Protein AF-A0A6M0JCQ2-F1 (afdb_monomer_lite)

Structure (mmCIF, N/CA/C/O backbone):
data_AF-A0A6M0JCQ2-F1
#
_entry.id   AF-A0A6M0JCQ2-F1
#
loop_
_atom_site.group_PDB
_atom_site.id
_atom_site.type_symbol
_atom_site.label_atom_id
_atom_site.label_alt_id
_atom_site.label_comp_id
_atom_site.label_asym_id
_atom_site.label_entity_id
_atom_site.label_seq_id
_atom_site.pdbx_PDB_ins_code
_atom_site.Cartn_x
_atom_site.Cartn_y
_atom_site.Cartn_z
_atom_site.occupancy
_atom_site.B_iso_or_equiv
_atom_site.auth_seq_id
_atom_site.auth_comp_id
_atom_site.auth_asym_id
_atom_site.auth_atom_id
_atom_site.pdbx_PDB_model_num
ATOM 1 N N . MET A 1 1 ? 36.609 5.950 -54.353 1.00 56.38 1 MET A N 1
ATOM 2 C CA . MET A 1 1 ? 35.308 5.428 -53.870 1.00 56.38 1 MET A CA 1
ATOM 3 C C . MET A 1 1 ? 35.436 4.773 -52.479 1.00 56.38 1 MET A C 1
ATOM 5 O O . MET A 1 1 ? 34.998 3.649 -52.299 1.00 56.38 1 MET A O 1
ATOM 9 N N . LEU A 1 2 ? 36.032 5.447 -51.482 1.00 57.03 2 LEU A N 1
ATOM 10 C CA . LEU A 1 2 ? 36.277 4.872 -50.137 1.00 57.03 2 LEU A CA 1
ATOM 11 C C . LEU A 1 2 ? 35.353 5.429 -49.031 1.00 57.03 2 LEU A C 1
ATOM 13 O O . LEU A 1 2 ? 35.274 4.852 -47.954 1.00 57.03 2 LEU A O 1
ATOM 17 N N . ASN A 1 3 ? 34.614 6.511 -49.302 1.00 67.06 3 ASN A N 1
ATOM 18 C CA . ASN A 1 3 ? 33.816 7.219 -48.289 1.00 67.06 3 ASN A CA 1
ATOM 19 C C . ASN A 1 3 ? 32.446 6.590 -47.986 1.00 67.06 3 ASN A C 1
ATOM 21 O O . ASN A 1 3 ? 31.886 6.832 -46.921 1.00 67.06 3 ASN A O 1
ATOM 25 N N . SER A 1 4 ? 31.888 5.782 -48.891 1.00 71.06 4 SER A N 1
ATOM 26 C CA . SER A 1 4 ? 30.569 5.165 -48.684 1.00 71.06 4 SER A CA 1
ATOM 27 C C . SER A 1 4 ? 30.623 3.990 -47.705 1.00 71.06 4 SER A C 1
ATOM 29 O O . SER A 1 4 ? 29.709 3.798 -46.906 1.00 71.06 4 SER A O 1
ATOM 31 N N . LEU A 1 5 ? 31.714 3.222 -47.724 1.00 76.69 5 LEU A N 1
ATOM 32 C CA . LEU A 1 5 ? 31.883 2.035 -46.885 1.00 76.69 5 LEU A CA 1
ATOM 33 C C . LEU A 1 5 ? 32.121 2.403 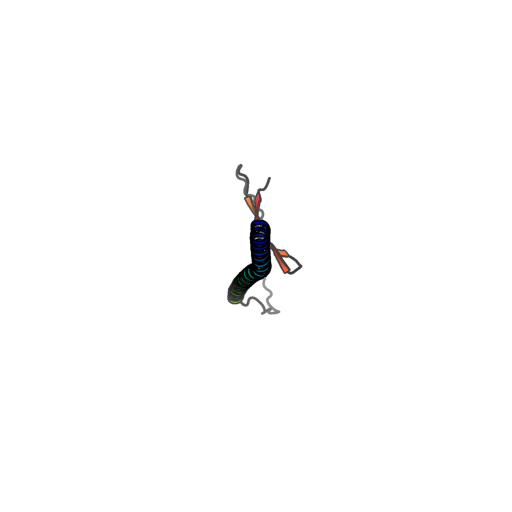-45.414 1.00 76.69 5 LEU A C 1
ATOM 35 O O . LEU A 1 5 ? 31.580 1.764 -44.513 1.00 76.69 5 LEU A O 1
ATOM 39 N N . THR A 1 6 ? 32.873 3.477 -45.167 1.00 79.56 6 THR A N 1
ATOM 40 C CA . THR A 1 6 ? 33.108 4.019 -43.822 1.00 79.56 6 THR A CA 1
ATOM 41 C C . THR A 1 6 ? 31.846 4.642 -43.225 1.00 79.56 6 THR A C 1
ATOM 43 O O . THR A 1 6 ? 31.555 4.411 -42.051 1.00 79.56 6 THR A O 1
ATOM 46 N N . GLN A 1 7 ? 31.040 5.348 -44.027 1.00 78.62 7 GLN A N 1
ATOM 47 C CA . GLN A 1 7 ? 29.732 5.855 -43.591 1.00 78.62 7 GLN A CA 1
ATOM 48 C C . GLN A 1 7 ? 28.762 4.722 -43.238 1.00 78.62 7 GLN A C 1
ATOM 50 O O . GLN A 1 7 ? 28.146 4.758 -42.173 1.00 78.62 7 GLN A O 1
ATOM 55 N N . LEU A 1 8 ? 28.665 3.684 -44.074 1.00 81.19 8 LEU A N 1
ATOM 56 C CA . LEU A 1 8 ? 27.815 2.522 -43.794 1.00 81.19 8 LEU A CA 1
ATOM 57 C C . LEU A 1 8 ? 28.247 1.780 -42.524 1.00 81.19 8 LEU A C 1
ATOM 59 O O . LEU A 1 8 ? 27.397 1.400 -41.718 1.00 81.19 8 LEU A O 1
ATOM 63 N N . HIS A 1 9 ? 29.555 1.627 -42.304 1.00 83.44 9 HIS A N 1
ATOM 64 C CA . HIS A 1 9 ? 30.081 1.008 -41.089 1.00 83.44 9 HIS A CA 1
ATOM 65 C C . HIS A 1 9 ? 29.764 1.837 -39.831 1.00 83.44 9 HIS A C 1
ATOM 67 O O . HIS A 1 9 ? 29.381 1.277 -38.804 1.00 83.44 9 HIS A O 1
ATOM 73 N N . SER A 1 10 ? 29.854 3.169 -39.917 1.00 85.38 10 SER A N 1
ATOM 74 C CA . SER A 1 10 ? 29.472 4.081 -38.828 1.00 85.38 10 SER A CA 1
ATOM 75 C C . SER A 1 10 ? 27.988 3.953 -38.471 1.00 85.38 10 SER A C 1
ATOM 77 O O . SER A 1 10 ? 27.640 3.753 -37.307 1.00 85.38 10 SER A O 1
ATOM 79 N N . ILE A 1 11 ? 27.116 3.964 -39.484 1.00 88.69 11 ILE A N 1
ATOM 80 C CA . ILE A 1 11 ? 25.662 3.828 -39.313 1.00 88.69 11 ILE A CA 1
ATOM 81 C C . ILE A 1 11 ? 25.305 2.466 -38.704 1.00 88.69 11 ILE A C 1
ATOM 83 O O . ILE A 1 11 ? 24.460 2.383 -37.812 1.00 88.69 11 ILE A O 1
ATOM 87 N N . ALA A 1 12 ? 25.951 1.388 -39.156 1.00 88.75 12 ALA A N 1
ATOM 88 C CA . ALA A 1 12 ? 25.739 0.056 -38.598 1.00 88.75 12 ALA A CA 1
ATOM 89 C C . ALA A 1 12 ? 26.129 -0.004 -37.111 1.00 88.75 12 ALA A C 1
ATOM 91 O O . ALA A 1 12 ? 25.400 -0.577 -36.302 1.00 88.75 12 ALA A O 1
ATOM 92 N N . LYS A 1 13 ? 27.237 0.644 -36.737 1.00 89.75 13 LYS A N 1
ATOM 93 C CA . LYS A 1 13 ? 27.730 0.691 -35.356 1.00 89.75 13 LYS A CA 1
ATOM 94 C C . LYS A 1 13 ? 26.813 1.496 -34.431 1.00 89.75 13 LYS A C 1
ATOM 96 O O . LYS A 1 13 ? 26.567 1.068 -33.304 1.00 89.75 13 LYS A O 1
ATOM 101 N N . GLU A 1 14 ? 26.267 2.617 -34.899 1.00 89.31 14 GLU A N 1
ATOM 102 C CA . GLU A 1 14 ? 25.262 3.381 -34.145 1.00 89.31 14 GLU A CA 1
ATOM 103 C C . GLU A 1 14 ? 23.962 2.604 -33.952 1.00 89.31 14 GLU A C 1
ATOM 105 O O . GLU A 1 14 ? 23.428 2.559 -32.843 1.00 89.31 14 GLU A O 1
ATOM 110 N N . ARG A 1 15 ? 23.468 1.935 -34.999 1.00 90.12 15 ARG A N 1
ATOM 111 C CA . ARG A 1 15 ? 22.261 1.100 -34.897 1.00 90.12 15 ARG A CA 1
ATOM 112 C C . ARG A 1 15 ? 22.431 -0.024 -33.880 1.00 90.12 15 ARG A C 1
ATOM 114 O O . ARG A 1 15 ? 21.505 -0.290 -33.118 1.00 90.12 15 ARG A O 1
ATOM 121 N N . LEU A 1 16 ? 23.612 -0.638 -33.842 1.00 90.94 16 LEU A N 1
ATOM 122 C CA . LEU A 1 16 ? 23.924 -1.705 -32.897 1.00 90.94 16 LEU A CA 1
ATOM 123 C C . LEU A 1 16 ? 23.961 -1.185 -31.450 1.00 90.94 16 LEU A C 1
ATOM 125 O O . LEU A 1 16 ? 23.336 -1.783 -30.577 1.00 90.94 16 LEU A O 1
ATOM 129 N N . ARG A 1 17 ? 24.570 -0.012 -31.210 1.00 89.56 17 ARG A N 1
ATOM 130 C CA . ARG A 1 17 ? 24.535 0.662 -29.895 1.00 89.56 17 ARG A CA 1
ATOM 131 C C . ARG A 1 17 ? 23.112 0.976 -29.433 1.00 89.56 17 ARG A C 1
ATOM 133 O O . ARG A 1 17 ? 22.750 0.651 -28.306 1.00 89.56 17 ARG A O 1
ATOM 140 N N . LEU A 1 18 ? 22.285 1.548 -30.310 1.00 90.06 18 LEU A N 1
ATOM 141 C CA . LEU A 1 18 ? 20.886 1.867 -29.997 1.00 90.06 18 LEU A CA 1
ATOM 142 C C . LEU A 1 18 ? 20.060 0.611 -29.685 1.00 90.06 18 LEU A C 1
ATOM 144 O O . LEU A 1 18 ? 19.146 0.645 -28.856 1.00 90.06 18 LEU A O 1
ATOM 148 N N . GLN A 1 19 ? 20.363 -0.506 -30.346 1.00 88.50 19 GLN A N 1
ATOM 149 C CA . GLN A 1 19 ? 19.709 -1.784 -30.086 1.00 88.50 19 GLN A CA 1
ATOM 150 C C . GLN A 1 19 ? 20.117 -2.362 -28.723 1.00 88.50 19 GLN A C 1
ATOM 152 O O . GLN A 1 19 ? 19.244 -2.809 -27.976 1.00 88.50 19 GLN A O 1
ATOM 157 N N . GLU A 1 20 ? 21.401 -2.300 -28.365 1.00 87.25 20 GLU A N 1
ATOM 158 C CA . GLU A 1 20 ? 21.899 -2.716 -27.049 1.00 87.25 20 GLU A CA 1
ATOM 159 C C . GLU A 1 20 ? 21.324 -1.861 -25.910 1.00 87.25 20 GLU A C 1
ATOM 161 O O . GLU A 1 20 ? 20.872 -2.409 -24.903 1.00 87.25 20 GLU A O 1
ATOM 166 N N . GLU A 1 21 ? 21.259 -0.536 -26.069 1.00 85.12 21 GLU A N 1
ATOM 167 C CA . GLU A 1 21 ? 20.645 0.359 -25.078 1.00 85.12 21 GLU A CA 1
ATOM 168 C C . GLU A 1 21 ? 19.158 0.060 -24.873 1.00 85.12 21 GLU A C 1
ATOM 170 O O . GLU A 1 21 ? 18.690 -0.031 -23.735 1.00 85.12 21 GLU A O 1
ATOM 175 N N . ARG A 1 22 ? 18.409 -0.178 -25.958 1.00 84.56 22 ARG A N 1
ATOM 176 C CA . ARG A 1 22 ? 16.996 -0.579 -25.868 1.00 84.56 22 ARG A CA 1
ATOM 177 C C . ARG A 1 22 ? 16.812 -1.897 -25.124 1.00 84.56 22 ARG A C 1
ATOM 179 O O . ARG A 1 22 ? 15.837 -2.038 -24.387 1.00 84.56 22 ARG A O 1
ATOM 186 N N . LEU A 1 23 ? 17.709 -2.863 -25.321 1.00 83.44 23 LEU A N 1
ATOM 187 C CA . LEU A 1 23 ? 17.659 -4.144 -24.614 1.00 83.44 23 LEU A CA 1
ATOM 188 C C . LEU A 1 23 ? 17.966 -3.974 -23.122 1.00 83.44 23 LEU A C 1
ATOM 190 O O . LEU A 1 23 ? 17.229 -4.513 -22.298 1.00 83.44 23 LEU A O 1
ATOM 194 N N . ARG A 1 24 ? 18.969 -3.159 -22.772 1.00 77.88 24 ARG A N 1
ATOM 195 C CA . ARG A 1 24 ? 19.282 -2.821 -21.373 1.00 77.88 24 ARG A CA 1
ATOM 196 C C . ARG A 1 24 ? 18.108 -2.135 -20.677 1.00 77.88 24 ARG A C 1
ATOM 198 O O . ARG A 1 24 ? 17.709 -2.553 -19.595 1.00 77.88 24 ARG A O 1
ATOM 205 N N . TYR A 1 25 ? 17.496 -1.146 -21.327 1.00 73.25 25 TYR A N 1
ATOM 206 C CA . TYR A 1 25 ? 16.352 -0.424 -20.765 1.00 73.25 25 TYR A CA 1
ATOM 207 C C . TYR A 1 25 ? 15.123 -1.330 -20.587 1.00 73.25 25 TYR A C 1
ATOM 209 O O . TYR A 1 25 ? 14.423 -1.260 -19.576 1.00 73.25 25 TYR A O 1
ATOM 217 N N . LYS A 1 26 ? 14.885 -2.248 -21.537 1.00 75.06 26 LYS A N 1
ATOM 218 C CA . LYS A 1 26 ? 13.831 -3.268 -21.420 1.00 75.06 26 LYS A CA 1
ATOM 219 C C . LYS A 1 26 ? 14.054 -4.235 -20.256 1.00 75.06 26 LYS A C 1
ATOM 221 O O . LYS A 1 26 ? 13.063 -4.716 -19.718 1.00 75.06 26 LYS A O 1
ATOM 226 N N . GLN A 1 27 ? 15.300 -4.527 -19.881 1.00 72.50 27 GLN A N 1
ATOM 227 C CA . GLN A 1 27 ? 15.618 -5.394 -18.739 1.00 72.50 27 GLN A CA 1
ATOM 228 C C . GLN A 1 27 ? 15.555 -4.669 -17.387 1.00 72.50 27 GLN A C 1
ATOM 230 O O . GLN A 1 27 ? 15.143 -5.277 -16.405 1.00 72.50 27 GLN A O 1
ATOM 235 N N . GLN A 1 28 ? 15.879 -3.374 -17.331 1.00 71.25 28 GLN A N 1
ATOM 236 C CA . GLN A 1 28 ? 15.827 -2.590 -16.085 1.00 71.25 28 GLN A CA 1
ATOM 237 C C . GLN A 1 28 ? 14.396 -2.275 -15.623 1.00 71.25 28 GLN A C 1
ATOM 239 O O . GLN A 1 28 ? 14.095 -2.327 -14.434 1.00 71.25 28 GLN A O 1
ATOM 244 N N . LEU A 1 29 ? 13.480 -2.018 -16.562 1.00 69.94 29 LEU A N 1
ATOM 245 C CA . LEU A 1 29 ? 12.071 -1.719 -16.268 1.00 69.94 29 LEU A CA 1
ATOM 246 C C . LEU A 1 29 ? 11.369 -2.778 -15.382 1.00 69.94 29 LEU A C 1
ATOM 248 O O . LEU A 1 29 ? 10.675 -2.395 -14.437 1.00 69.94 29 LEU A O 1
ATOM 252 N N . PRO A 1 30 ? 11.506 -4.090 -15.656 1.00 76.06 30 PRO A N 1
ATOM 253 C CA . PRO A 1 30 ? 11.013 -5.156 -14.786 1.00 76.06 30 PRO A CA 1
ATOM 254 C C . PRO A 1 30 ? 11.640 -5.157 -13.390 1.00 76.06 30 PRO A C 1
ATOM 256 O O . PRO A 1 30 ? 10.927 -5.359 -12.410 1.00 76.06 30 PRO A O 1
ATOM 259 N N . GLU A 1 31 ? 12.950 -4.925 -13.286 1.00 75.69 31 GLU A N 1
ATOM 260 C CA . GLU A 1 31 ? 13.663 -4.956 -12.005 1.00 75.69 31 GLU A CA 1
ATOM 261 C C . GLU A 1 31 ? 13.234 -3.815 -11.084 1.00 75.69 31 GLU A C 1
ATOM 263 O O . GLU A 1 31 ? 13.018 -4.032 -9.890 1.00 75.69 31 GLU A O 1
ATOM 268 N N . ASP A 1 32 ? 13.052 -2.616 -11.631 1.00 79.06 32 ASP A N 1
ATOM 269 C CA . ASP A 1 32 ? 12.618 -1.458 -10.851 1.00 79.06 32 ASP A CA 1
ATOM 270 C C . ASP A 1 32 ? 11.158 -1.587 -10.410 1.00 79.06 32 ASP A C 1
ATOM 272 O O . ASP A 1 32 ? 10.830 -1.289 -9.258 1.00 79.06 32 ASP A O 1
ATOM 276 N N . LYS A 1 33 ? 10.289 -2.129 -11.276 1.00 81.56 33 LYS A N 1
ATOM 277 C CA . LYS A 1 33 ? 8.912 -2.480 -10.893 1.00 81.56 33 LYS A CA 1
ATOM 278 C C . LYS A 1 33 ? 8.890 -3.517 -9.772 1.00 81.56 33 LYS A C 1
ATOM 280 O O . LYS A 1 33 ? 8.160 -3.335 -8.801 1.00 81.56 33 LYS A O 1
ATOM 285 N N . LEU A 1 34 ? 9.727 -4.550 -9.866 1.00 84.06 34 LEU A N 1
ATOM 286 C CA . LEU A 1 34 ? 9.822 -5.597 -8.849 1.00 84.06 34 LEU A CA 1
ATOM 287 C C . LEU A 1 34 ? 10.339 -5.049 -7.510 1.00 84.06 34 LEU A C 1
ATOM 289 O O . LEU A 1 34 ? 9.820 -5.406 -6.453 1.00 84.06 34 LEU A O 1
ATOM 293 N N . LYS A 1 35 ? 11.340 -4.160 -7.530 1.00 85.12 35 LYS A N 1
ATOM 294 C CA . LYS A 1 35 ? 11.837 -3.487 -6.318 1.00 85.12 35 LYS A CA 1
ATOM 295 C C . LYS A 1 35 ? 10.748 -2.640 -5.666 1.00 85.12 35 LYS A C 1
ATOM 297 O O . LYS A 1 35 ? 10.571 -2.709 -4.451 1.00 85.12 35 LYS A O 1
ATOM 302 N N . GLN A 1 36 ? 9.999 -1.880 -6.463 1.00 85.25 36 GLN A N 1
ATOM 303 C CA . GLN A 1 36 ? 8.913 -1.044 -5.955 1.00 85.25 36 GLN A CA 1
ATOM 304 C C . GLN A 1 36 ? 7.777 -1.886 -5.357 1.00 85.25 36 GLN A C 1
ATOM 306 O O . GLN A 1 36 ? 7.205 -1.518 -4.331 1.00 85.25 36 GLN A O 1
ATOM 311 N N . GLU A 1 37 ? 7.452 -3.020 -5.975 1.00 85.62 37 GLU A N 1
ATOM 312 C CA . GLU A 1 37 ? 6.434 -3.945 -5.477 1.00 85.62 37 GLU A CA 1
ATOM 313 C C . GLU A 1 37 ? 6.850 -4.587 -4.148 1.00 85.62 37 GLU A C 1
ATOM 315 O O . GLU A 1 37 ? 6.072 -4.554 -3.194 1.00 85.62 37 GLU A O 1
ATOM 320 N N . LYS A 1 38 ? 8.108 -5.035 -4.027 1.00 90.50 38 LYS A N 1
ATOM 321 C CA . LYS A 1 38 ? 8.657 -5.552 -2.760 1.00 90.50 38 LYS A CA 1
ATOM 322 C C . LYS A 1 38 ? 8.593 -4.526 -1.627 1.00 90.50 38 LYS A C 1
ATOM 324 O O . LYS A 1 38 ? 8.177 -4.862 -0.522 1.00 90.50 38 LYS A O 1
ATOM 329 N N . GLN A 1 39 ? 8.947 -3.268 -1.898 1.00 87.25 39 GLN A N 1
ATOM 330 C CA . GLN A 1 39 ? 8.859 -2.197 -0.897 1.00 87.25 39 GLN A CA 1
ATOM 331 C C . GLN A 1 39 ? 7.414 -1.939 -0.446 1.00 87.25 39 GLN A C 1
ATOM 333 O O . GLN A 1 39 ? 7.154 -1.740 0.742 1.00 87.25 39 GLN A O 1
ATOM 338 N N . LYS A 1 40 ? 6.453 -1.967 -1.380 1.00 89.44 40 LYS A N 1
ATOM 339 C CA . LY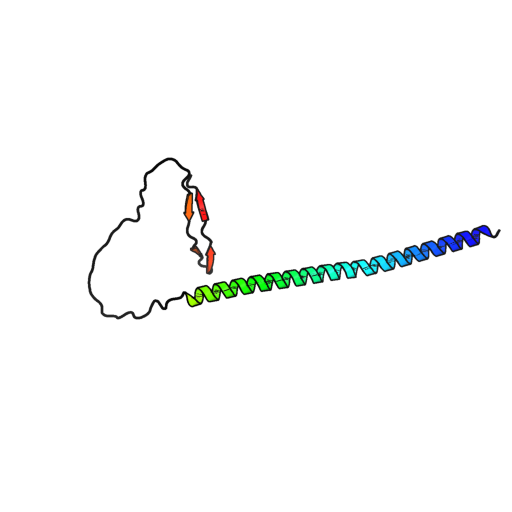S A 1 40 ? 5.024 -1.834 -1.052 1.00 89.44 40 LYS A CA 1
ATOM 340 C C . LYS A 1 40 ? 4.529 -3.002 -0.202 1.00 89.44 40 LYS A C 1
ATOM 342 O O . LYS A 1 40 ? 3.762 -2.781 0.735 1.00 89.44 40 LYS A O 1
ATOM 347 N N . GLU A 1 41 ? 4.962 -4.221 -0.511 1.00 88.88 41 GLU A N 1
ATOM 348 C CA . GLU A 1 41 ? 4.597 -5.417 0.246 1.00 88.88 41 GLU A CA 1
ATOM 349 C C . GLU A 1 41 ? 5.145 -5.373 1.681 1.00 88.88 41 GLU A C 1
ATOM 351 O O . GLU A 1 41 ? 4.394 -5.615 2.630 1.00 88.88 41 GLU A O 1
ATOM 356 N N . GLU A 1 42 ? 6.410 -4.981 1.869 1.00 88.62 42 GLU A N 1
ATOM 357 C CA . GLU A 1 42 ? 6.992 -4.791 3.205 1.00 88.62 42 GLU A CA 1
ATOM 358 C C . GLU A 1 42 ? 6.247 -3.728 4.015 1.00 88.62 42 GLU A C 1
ATOM 360 O O . GLU A 1 42 ? 5.894 -3.969 5.174 1.00 88.62 42 GLU A O 1
ATOM 365 N N . HIS A 1 43 ? 5.941 -2.580 3.405 1.00 91.06 43 HIS A N 1
ATOM 366 C CA . HIS A 1 43 ? 5.181 -1.524 4.071 1.00 91.06 43 HIS A CA 1
ATOM 367 C C . HIS A 1 43 ? 3.788 -2.014 4.494 1.00 91.06 43 HIS A C 1
ATOM 369 O O . HIS A 1 43 ? 3.340 -1.768 5.617 1.00 91.06 43 HIS A O 1
ATOM 375 N N . LEU A 1 44 ? 3.105 -2.766 3.626 1.00 92.38 44 LEU A N 1
ATOM 376 C CA . LEU A 1 44 ? 1.799 -3.343 3.940 1.00 92.38 44 LEU A CA 1
ATOM 377 C C . LEU A 1 44 ? 1.885 -4.361 5.087 1.00 92.38 44 LEU A C 1
ATOM 379 O O . LEU A 1 44 ? 1.000 -4.401 5.947 1.00 92.38 44 LEU A O 1
ATOM 383 N N . LYS A 1 45 ? 2.944 -5.176 5.122 1.00 93.00 45 LYS A N 1
ATOM 384 C CA . LYS A 1 45 ? 3.192 -6.144 6.196 1.00 93.00 45 LYS A CA 1
ATOM 385 C C . LYS A 1 45 ? 3.427 -5.442 7.534 1.00 93.00 45 LYS A C 1
ATOM 387 O O . LYS A 1 45 ? 2.857 -5.861 8.544 1.00 93.00 45 LYS A O 1
ATOM 392 N N . PHE A 1 46 ? 4.193 -4.354 7.531 1.00 91.75 46 PHE A N 1
ATOM 393 C CA . PHE A 1 46 ? 4.432 -3.532 8.715 1.00 91.75 46 PHE A CA 1
ATOM 394 C C . PHE A 1 46 ? 3.136 -2.908 9.257 1.00 91.75 46 PHE A C 1
ATOM 396 O O . PHE A 1 46 ? 2.833 -3.032 10.446 1.00 91.75 46 PHE A O 1
ATOM 403 N N . GLU A 1 47 ? 2.316 -2.320 8.385 1.00 88.25 47 GLU A N 1
ATOM 404 C CA . GLU A 1 47 ? 1.016 -1.746 8.761 1.00 88.25 47 GLU A CA 1
ATOM 405 C C . GLU A 1 47 ? 0.054 -2.796 9.339 1.00 88.25 47 GLU A C 1
ATOM 407 O O . GLU A 1 47 ? -0.592 -2.563 10.367 1.00 88.25 47 GLU A O 1
ATOM 412 N N . ARG A 1 48 ? -0.002 -3.999 8.745 1.00 88.69 48 ARG A N 1
ATOM 413 C CA . ARG A 1 48 ? -0.791 -5.114 9.299 1.00 88.69 48 ARG A CA 1
ATOM 414 C C . ARG A 1 48 ? -0.326 -5.488 10.703 1.00 88.69 48 ARG A C 1
ATOM 416 O O . ARG A 1 48 ? -1.160 -5.596 11.602 1.00 88.69 48 ARG A O 1
ATOM 423 N N . GLN A 1 49 ? 0.984 -5.622 10.906 1.00 90.12 49 GLN A N 1
ATOM 424 C CA . GLN A 1 49 ? 1.547 -5.965 12.212 1.00 90.12 49 GLN A CA 1
ATOM 425 C C . GLN A 1 49 ? 1.230 -4.894 13.266 1.00 90.12 49 GLN A C 1
ATOM 427 O O . GLN A 1 49 ? 0.853 -5.220 14.394 1.00 90.12 49 GLN A O 1
ATOM 432 N N . LYS A 1 50 ? 1.330 -3.611 12.905 1.00 90.31 50 LYS A N 1
ATOM 433 C CA . LYS A 1 50 ? 0.981 -2.490 13.788 1.00 90.31 50 LYS A CA 1
ATOM 434 C C . LYS A 1 50 ? -0.494 -2.534 14.198 1.00 90.31 50 LYS A C 1
ATOM 436 O O . LYS A 1 50 ? -0.813 -2.377 15.378 1.00 90.31 50 LYS A O 1
ATOM 441 N N . LYS A 1 51 ? -1.391 -2.819 13.248 1.00 87.31 51 LYS A N 1
ATOM 442 C CA . LYS A 1 51 ? -2.832 -2.948 13.507 1.00 87.31 51 LYS A CA 1
ATOM 443 C C . LYS A 1 51 ? -3.161 -4.145 14.404 1.00 87.31 51 LYS A C 1
ATOM 445 O O . LYS A 1 51 ? -4.031 -4.033 15.265 1.00 87.31 51 LYS A O 1
ATOM 450 N N . GLU A 1 52 ? -2.476 -5.274 14.237 1.00 86.00 52 GLU A N 1
ATOM 451 C CA . GLU A 1 52 ? -2.640 -6.437 15.120 1.00 86.00 52 GLU A CA 1
ATOM 452 C C . GLU A 1 52 ? -2.156 -6.167 16.544 1.00 86.00 52 GLU A C 1
ATOM 454 O O . GLU A 1 52 ? -2.868 -6.498 17.493 1.00 86.00 52 GLU A O 1
ATOM 459 N N . ARG A 1 53 ? -1.000 -5.510 16.710 1.00 83.00 53 ARG A N 1
ATOM 460 C CA . ARG A 1 53 ? -0.497 -5.115 18.036 1.00 83.00 53 ARG A CA 1
ATOM 461 C C . ARG A 1 53 ? -1.491 -4.218 18.768 1.00 83.00 53 ARG A C 1
ATOM 463 O O . ARG A 1 53 ? -1.832 -4.513 19.907 1.00 83.00 53 ARG A O 1
ATOM 470 N N . SER A 1 54 ? -2.029 -3.207 18.084 1.00 80.81 54 SER A N 1
ATOM 471 C CA . SER A 1 54 ? -3.046 -2.315 18.655 1.00 80.81 54 SER A CA 1
ATOM 472 C C . SER A 1 54 ? -4.320 -3.065 19.077 1.00 80.81 54 SER A C 1
ATOM 474 O O . SER A 1 54 ? -4.847 -2.829 20.164 1.00 80.81 54 SER A O 1
ATOM 476 N N . LYS A 1 55 ? -4.786 -4.032 18.272 1.00 82.56 55 LYS A N 1
ATOM 477 C CA . LYS A 1 55 ? -5.934 -4.880 18.638 1.00 82.56 55 LYS A CA 1
ATOM 478 C C . LYS A 1 55 ? -5.652 -5.763 19.854 1.00 82.56 55 LYS A C 1
ATOM 480 O O . LYS A 1 55 ? -6.535 -5.936 20.691 1.00 82.56 55 LYS A O 1
ATOM 485 N N . ASN A 1 56 ? -4.459 -6.348 19.944 1.00 81.69 56 ASN A N 1
ATOM 486 C CA . ASN A 1 56 ? -4.084 -7.186 21.082 1.00 81.69 56 ASN A CA 1
ATOM 487 C C . ASN A 1 56 ? -3.947 -6.368 22.370 1.00 81.69 56 ASN A C 1
ATOM 489 O O . ASN A 1 56 ? -4.384 -6.823 23.423 1.00 81.69 56 ASN A O 1
ATOM 493 N N . GLU A 1 57 ? -3.427 -5.146 22.286 1.00 75.88 57 GLU A N 1
ATOM 494 C CA . GLU A 1 57 ? -3.337 -4.236 23.427 1.00 75.88 57 GLU A CA 1
ATOM 495 C C . GLU A 1 57 ? -4.724 -3.815 23.938 1.00 75.88 57 GLU A C 1
ATOM 497 O O . GLU A 1 57 ? -4.995 -3.904 25.135 1.00 75.88 57 GLU A O 1
ATOM 502 N N . GLN A 1 58 ? -5.655 -3.478 23.036 1.00 71.50 58 GLN A N 1
ATOM 503 C CA . GLN A 1 58 ? -7.050 -3.216 23.416 1.00 71.50 58 GLN A CA 1
ATOM 504 C C . GLN A 1 58 ? -7.720 -4.428 24.075 1.00 71.50 58 GLN A C 1
ATOM 506 O O . GLN A 1 58 ? -8.466 -4.272 25.046 1.00 71.50 58 GLN A O 1
ATOM 511 N N . LYS A 1 59 ? -7.462 -5.645 23.577 1.00 73.50 59 LYS A N 1
ATOM 512 C CA . LYS A 1 59 ? -7.991 -6.871 24.192 1.00 73.50 59 LYS A CA 1
ATOM 513 C C . LYS A 1 59 ? -7.461 -7.066 25.610 1.00 73.50 59 LYS A C 1
ATOM 515 O O . LYS A 1 59 ? -8.265 -7.311 26.500 1.00 73.50 59 LYS A O 1
ATOM 520 N N . LEU A 1 60 ? -6.158 -6.884 25.829 1.00 65.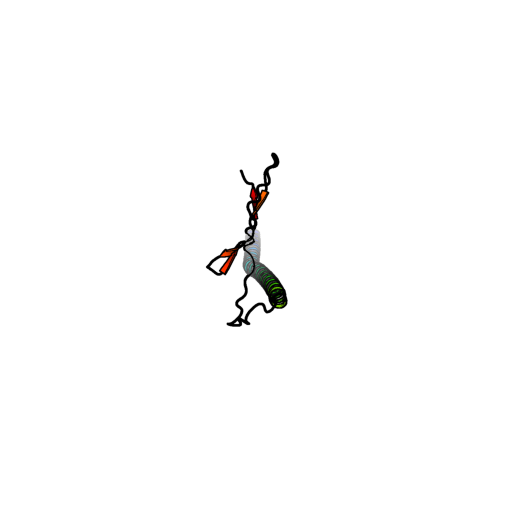94 60 LEU A N 1
ATOM 521 C CA . LEU A 1 60 ? -5.540 -6.999 27.154 1.00 65.94 60 LEU A CA 1
ATOM 522 C C . LEU A 1 60 ? -6.096 -5.972 28.147 1.00 65.94 60 LEU A C 1
ATOM 524 O O . LEU A 1 60 ? -6.314 -6.303 29.311 1.00 65.94 60 LEU A O 1
ATOM 528 N N . GLN A 1 61 ? -6.374 -4.745 27.701 1.00 64.62 61 GLN A N 1
ATOM 529 C CA . GLN A 1 61 ? -7.051 -3.758 28.544 1.00 64.62 61 GLN A CA 1
ATOM 530 C C . GLN A 1 61 ? -8.490 -4.199 28.855 1.00 64.62 61 GLN A C 1
ATOM 532 O O . GLN A 1 61 ? -8.897 -4.221 30.010 1.00 64.62 61 GLN A O 1
ATOM 537 N N . THR A 1 62 ? -9.257 -4.640 27.860 1.00 60.12 62 THR A N 1
ATOM 538 C CA . THR A 1 62 ? -10.657 -5.050 28.080 1.00 60.12 62 THR A CA 1
ATOM 539 C C . THR A 1 62 ? -10.776 -6.294 28.976 1.00 60.12 62 THR A C 1
ATOM 541 O O . THR A 1 62 ? -11.734 -6.424 29.735 1.00 60.12 62 THR A O 1
ATOM 544 N N . GLU A 1 63 ? -9.809 -7.211 28.905 1.00 58.31 63 GLU A N 1
ATOM 545 C CA . GLU A 1 63 ? -9.787 -8.447 29.691 1.00 58.31 63 GLU A CA 1
ATOM 546 C C . GLU A 1 63 ? -9.392 -8.204 31.157 1.00 58.31 63 GLU A C 1
ATOM 548 O O . GLU A 1 63 ? -10.025 -8.761 32.052 1.00 58.31 63 GLU A O 1
ATOM 553 N N . ASN A 1 64 ? -8.445 -7.297 31.427 1.00 57.47 64 ASN A N 1
ATOM 554 C CA . ASN A 1 64 ? -8.073 -6.923 32.799 1.00 57.47 64 ASN A CA 1
ATOM 555 C C . ASN A 1 64 ? -9.151 -6.095 33.526 1.00 57.47 64 ASN A C 1
ATOM 557 O O . ASN A 1 64 ? -9.226 -6.127 34.752 1.00 57.47 64 ASN A O 1
ATOM 561 N N . TYR A 1 65 ? -10.017 -5.385 32.794 1.00 52.84 65 TYR A N 1
ATOM 562 C CA . TYR A 1 65 ? -11.111 -4.579 33.358 1.00 52.84 65 TYR A CA 1
ATOM 563 C C . TYR A 1 65 ? -12.474 -5.283 33.331 1.00 52.84 65 TYR A C 1
ATOM 565 O O . TYR A 1 65 ? -13.512 -4.623 33.397 1.00 52.84 65 TYR A O 1
ATOM 573 N N . ARG A 1 66 ? -12.508 -6.617 33.255 1.00 48.00 66 ARG A N 1
ATOM 574 C CA . ARG A 1 66 ? -13.740 -7.393 33.436 1.00 48.00 66 ARG A CA 1
ATOM 575 C C . ARG A 1 66 ? -13.842 -7.827 34.907 1.00 48.00 66 ARG A C 1
ATOM 577 O O . ARG A 1 66 ? -13.409 -8.933 35.233 1.00 48.00 66 ARG A O 1
ATOM 584 N N . PRO A 1 67 ? -14.389 -7.007 35.831 1.00 50.78 67 PRO A N 1
ATOM 585 C CA . PRO A 1 67 ? -14.725 -7.523 37.144 1.00 50.78 67 PRO A CA 1
ATOM 586 C C . PRO A 1 67 ? -15.736 -8.650 36.940 1.00 50.78 67 PRO A C 1
ATOM 588 O O . PRO A 1 67 ? -16.698 -8.511 36.181 1.00 50.78 67 PRO A O 1
ATOM 591 N N . GLN A 1 68 ? -15.481 -9.778 37.596 1.00 53.78 68 GLN A N 1
ATOM 592 C CA . GLN A 1 68 ? -16.400 -10.897 37.746 1.00 53.78 68 GLN A CA 1
ATOM 593 C C . GLN A 1 68 ? -17.692 -10.407 38.413 1.00 53.78 68 GLN A C 1
ATOM 595 O O . GLN A 1 68 ? -17.889 -10.556 39.614 1.00 53.78 68 GLN A O 1
ATOM 600 N N . GLN A 1 69 ? -18.584 -9.783 37.653 1.00 55.22 69 GLN A N 1
ATOM 601 C CA . GLN A 1 69 ? -19.938 -9.543 38.102 1.00 55.22 69 GLN A CA 1
ATOM 602 C C . GLN A 1 69 ? -20.831 -10.629 37.519 1.00 55.22 69 GLN A C 1
ATOM 604 O O . GLN A 1 69 ? -20.983 -10.752 36.307 1.00 55.22 69 GLN A O 1
ATOM 609 N N . GLN A 1 70 ? -21.436 -11.359 38.457 1.00 47.28 70 GLN A N 1
ATOM 610 C CA . GLN A 1 70 ? -22.551 -12.293 38.329 1.00 47.28 70 GLN A CA 1
ATOM 611 C C . GLN A 1 70 ? -22.188 -13.753 38.037 1.00 47.28 70 GLN A C 1
ATOM 613 O O . GLN A 1 70 ? -21.989 -14.165 36.898 1.00 47.28 70 GLN A O 1
ATOM 618 N N . LYS A 1 71 ? -22.309 -14.582 39.082 1.00 48.97 71 LYS A N 1
ATOM 619 C CA . LYS A 1 71 ? -23.574 -15.293 39.354 1.00 48.97 71 LYS A CA 1
ATOM 620 C C . LYS A 1 71 ? -23.540 -15.968 40.735 1.00 48.97 71 LYS A C 1
ATOM 622 O O . LYS A 1 71 ? -23.091 -17.097 40.872 1.00 48.97 71 LYS A O 1
ATOM 627 N N . GLN A 1 72 ? -24.098 -15.299 41.740 1.00 42.16 72 GLN A N 1
ATOM 628 C CA . GLN A 1 72 ? -24.786 -15.977 42.841 1.00 42.16 72 GLN A CA 1
ATOM 629 C C . GLN A 1 72 ? -26.202 -15.407 42.889 1.00 42.16 72 GLN A C 1
ATOM 631 O O . GLN A 1 72 ? -26.444 -14.335 43.432 1.00 42.16 72 GLN A O 1
ATOM 636 N N . ILE A 1 73 ? -27.126 -16.095 42.222 1.00 48.56 73 ILE A N 1
ATOM 637 C CA . ILE A 1 73 ? -28.559 -15.868 42.393 1.00 48.56 73 ILE A CA 1
ATOM 638 C C . ILE A 1 73 ? -28.958 -16.776 43.556 1.00 48.56 73 ILE A C 1
ATOM 640 O O . ILE A 1 73 ? -29.092 -17.983 43.371 1.00 48.56 73 ILE A O 1
ATOM 644 N N . ASN A 1 74 ? -29.078 -16.213 44.759 1.00 48.34 74 ASN A N 1
ATOM 645 C CA . ASN A 1 74 ? -29.689 -16.916 45.887 1.00 48.34 74 ASN A CA 1
ATOM 646 C C . ASN A 1 74 ? -31.215 -16.950 45.672 1.00 48.34 74 ASN A C 1
ATOM 648 O O . ASN A 1 74 ? -31.806 -15.887 45.481 1.00 48.34 74 ASN A O 1
ATOM 652 N N . PRO A 1 75 ? -31.878 -18.122 45.719 1.00 52.22 75 PRO A N 1
ATOM 653 C CA . PRO A 1 75 ? -33.305 -18.246 45.405 1.00 52.22 75 PRO A CA 1
ATOM 654 C C . PRO A 1 75 ? -34.254 -17.785 46.526 1.00 52.22 75 PRO A C 1
ATOM 656 O O . PRO A 1 75 ? -35.465 -17.869 46.362 1.00 52.22 75 PRO A O 1
AT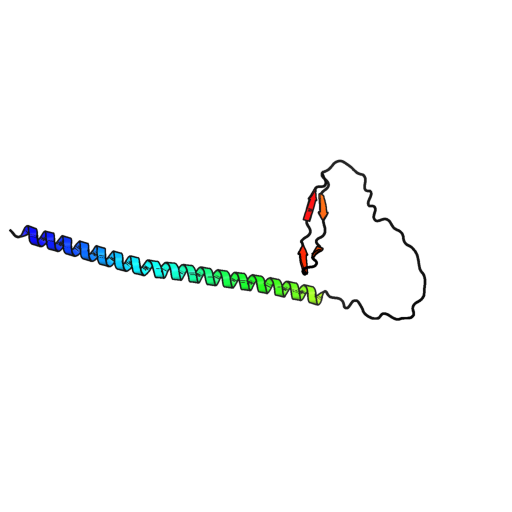OM 659 N N . TYR A 1 76 ? -33.738 -17.273 47.647 1.00 42.84 76 TYR A N 1
ATOM 660 C CA . TYR A 1 76 ? -34.547 -16.801 48.772 1.00 42.84 76 TYR A CA 1
ATOM 661 C C . TYR A 1 76 ? -33.999 -15.480 49.317 1.00 42.84 76 TYR A C 1
ATOM 663 O O . TYR A 1 76 ? -33.245 -15.451 50.285 1.00 42.84 76 TYR A O 1
ATOM 671 N N . SER A 1 77 ? -34.370 -14.364 48.693 1.00 36.75 77 SER A N 1
ATOM 672 C CA . SER A 1 77 ? -34.285 -13.056 49.346 1.00 36.75 77 SER A CA 1
ATOM 673 C C . SER A 1 77 ? -35.512 -12.235 48.989 1.00 36.75 77 SER A C 1
ATOM 675 O O . SER A 1 77 ? -35.548 -11.454 48.042 1.00 36.75 77 SER A O 1
ATOM 677 N N . THR A 1 78 ? -36.561 -12.486 49.758 1.00 46.34 78 THR A N 1
ATOM 678 C CA . THR A 1 78 ? -37.727 -11.627 49.882 1.00 46.34 78 THR A CA 1
ATOM 679 C C . THR A 1 78 ? -37.344 -10.507 50.845 1.00 46.34 78 THR A C 1
ATOM 681 O O . THR A 1 78 ? -37.318 -10.739 52.049 1.00 46.34 78 THR A O 1
ATOM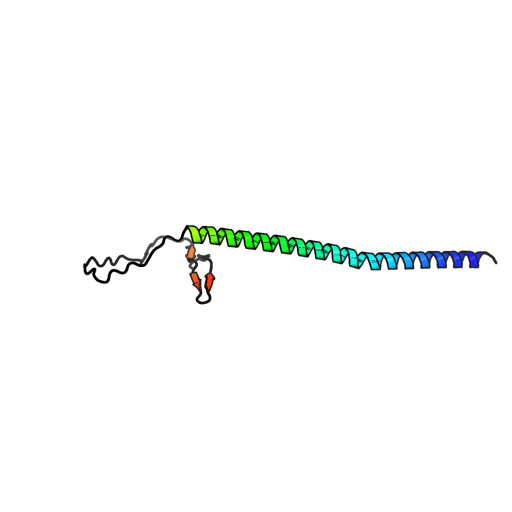 684 N N . ASN A 1 79 ? -37.041 -9.300 50.362 1.00 38.16 79 ASN A N 1
ATOM 685 C CA . ASN A 1 79 ? -37.462 -8.109 51.099 1.00 38.16 79 ASN A CA 1
ATOM 686 C C . ASN A 1 79 ? -37.511 -6.852 50.228 1.00 38.16 79 ASN A C 1
ATOM 688 O O . ASN A 1 79 ? -36.626 -6.564 49.427 1.00 38.16 79 ASN A O 1
ATOM 692 N N . ASN A 1 80 ? -38.595 -6.126 50.453 1.00 46.91 80 ASN A N 1
ATOM 693 C CA . ASN A 1 80 ? -38.975 -4.849 49.896 1.00 46.91 80 ASN A CA 1
ATOM 694 C C . ASN A 1 80 ? -37.899 -3.784 50.120 1.00 46.91 80 ASN A C 1
ATOM 696 O O . ASN A 1 80 ? -37.419 -3.633 51.240 1.00 46.91 80 ASN A O 1
ATOM 700 N N . ASN A 1 81 ? -37.634 -2.957 49.105 1.00 38.97 81 ASN A N 1
ATOM 701 C CA . ASN A 1 81 ? -37.612 -1.514 49.331 1.00 38.97 81 ASN A CA 1
ATOM 702 C C . ASN A 1 81 ? -37.648 -0.690 48.036 1.00 38.97 81 ASN A C 1
ATOM 704 O O . ASN A 1 81 ? -36.711 -0.671 47.248 1.00 38.97 81 ASN A O 1
ATOM 708 N N . SER A 1 82 ? -38.725 0.091 47.954 1.00 37.91 82 SER A N 1
ATOM 709 C CA . SER A 1 82 ? -38.783 1.458 47.443 1.00 37.91 82 SER A CA 1
ATOM 710 C C . SER A 1 82 ? -38.711 1.687 45.930 1.00 37.91 82 SER A C 1
ATOM 712 O O . SER A 1 82 ? -37.654 1.758 45.304 1.00 37.91 82 SER A O 1
ATOM 714 N N . TRP A 1 83 ? -39.892 1.944 45.365 1.00 45.94 83 TRP A N 1
ATOM 715 C CA . TRP A 1 83 ? -40.076 2.728 44.152 1.00 45.94 83 TRP A CA 1
ATOM 716 C C . TRP A 1 83 ? -39.364 4.085 44.270 1.00 45.94 83 TRP A C 1
ATOM 718 O O . TRP A 1 83 ? -39.892 5.034 44.840 1.00 45.94 83 TRP A O 1
ATOM 728 N N . SER A 1 84 ? -38.176 4.199 43.678 1.00 44.34 84 SER A N 1
ATOM 729 C CA . SER A 1 84 ? -37.607 5.494 43.299 1.00 44.34 84 SER A CA 1
ATOM 730 C C . SER A 1 84 ? -37.889 5.735 41.821 1.00 44.34 84 SER A C 1
ATOM 732 O O . SER A 1 84 ? -37.022 5.590 40.960 1.00 44.34 84 SER A O 1
ATOM 734 N N . THR A 1 85 ? -39.122 6.139 41.528 1.00 52.19 85 THR A N 1
ATOM 735 C CA . THR A 1 85 ? -39.436 6.930 40.338 1.00 52.19 85 THR A CA 1
ATOM 736 C C . THR A 1 85 ? -38.672 8.252 40.434 1.00 52.19 85 THR A C 1
ATOM 738 O O . THR A 1 85 ? -39.123 9.195 41.082 1.00 52.19 85 THR A O 1
ATOM 741 N N . ARG A 1 86 ? -37.488 8.332 39.823 1.00 43.97 86 ARG A N 1
ATOM 742 C CA . ARG A 1 86 ? -36.811 9.611 39.575 1.00 43.97 86 ARG A CA 1
ATOM 743 C C . ARG A 1 86 ? -36.401 9.712 38.116 1.00 43.97 86 ARG A C 1
ATOM 745 O O . ARG A 1 86 ? -35.338 9.260 37.717 1.00 43.97 86 ARG A O 1
ATOM 752 N N . ASN A 1 87 ? -37.313 10.316 37.358 1.00 52.62 87 ASN A N 1
ATOM 753 C CA . ASN A 1 87 ? -37.054 11.421 36.442 1.00 52.62 87 ASN A CA 1
ATOM 754 C C . ASN A 1 87 ? -35.757 11.321 35.629 1.00 52.62 87 ASN A C 1
ATOM 756 O O . ASN A 1 87 ? -34.730 11.858 36.031 1.00 52.62 87 ASN A O 1
ATOM 760 N N . PHE A 1 88 ? -35.852 10.748 34.428 1.00 48.47 88 PHE A N 1
ATOM 761 C CA . PHE A 1 88 ? -34.910 11.038 33.340 1.00 48.47 88 PHE A CA 1
ATOM 762 C C . PHE A 1 88 ? -35.584 11.868 32.237 1.00 48.47 88 PHE A C 1
ATOM 764 O O . PHE A 1 88 ? -35.374 11.671 31.045 1.00 48.47 88 PHE A O 1
ATOM 771 N N . TRP A 1 89 ? -36.435 12.808 32.652 1.00 46.22 89 TRP A N 1
ATOM 772 C CA . TRP A 1 89 ? -36.741 13.992 31.858 1.00 46.22 89 TRP A CA 1
ATOM 773 C C . TRP A 1 89 ? -35.828 15.103 32.344 1.00 46.22 89 TRP A C 1
ATOM 775 O O . TRP A 1 89 ? -36.161 15.857 33.257 1.00 46.22 89 TRP A O 1
ATOM 785 N N . SER A 1 90 ? -34.657 15.187 31.725 1.00 44.38 90 SER A N 1
ATOM 786 C CA . SER A 1 90 ? -33.832 16.387 31.757 1.00 44.38 90 SER A CA 1
ATOM 787 C C . SER A 1 90 ? -34.521 17.453 30.903 1.00 44.38 90 SER A C 1
ATOM 789 O O . SER A 1 90 ? -34.107 17.735 29.785 1.00 44.38 90 SER A O 1
ATOM 791 N N . ASN A 1 91 ? -35.605 18.027 31.425 1.00 45.72 91 ASN A N 1
ATOM 792 C CA . ASN A 1 91 ? -36.016 19.368 31.041 1.00 45.72 91 ASN A CA 1
ATOM 793 C C . ASN A 1 91 ? -34.971 20.319 31.625 1.00 45.72 91 ASN A C 1
ATOM 795 O O . ASN A 1 91 ? -35.065 20.702 32.788 1.00 45.72 91 ASN A O 1
ATOM 799 N N . ASN A 1 92 ? -33.974 20.683 30.822 1.00 43.50 92 ASN A N 1
ATOM 800 C CA . ASN A 1 92 ? -33.216 21.900 31.057 1.00 43.50 92 ASN A CA 1
ATOM 801 C C . ASN A 1 92 ? -33.592 22.895 29.963 1.00 43.50 92 ASN A C 1
ATOM 803 O O . ASN A 1 92 ? -33.090 22.870 28.847 1.00 43.50 92 ASN A O 1
ATOM 807 N N . SER A 1 93 ? -34.541 23.756 30.311 1.00 50.53 93 SER A N 1
ATOM 808 C CA . SER A 1 93 ? -34.797 25.002 29.611 1.00 50.53 93 SER A CA 1
ATOM 809 C C . SER A 1 93 ? -33.648 25.962 29.912 1.00 50.53 93 SER A C 1
ATOM 811 O O . SER A 1 93 ? -33.606 26.504 31.017 1.00 50.53 93 SER A O 1
ATOM 813 N N . SER A 1 94 ? -32.745 26.220 28.960 1.00 42.97 94 SER A N 1
ATOM 814 C CA . SER A 1 94 ? -32.099 27.540 28.823 1.00 42.97 94 SER A CA 1
ATOM 815 C C . SER A 1 94 ? -31.456 27.742 27.439 1.00 42.97 94 SER A C 1
ATOM 817 O O . SER A 1 94 ? -30.499 27.072 27.080 1.00 42.97 94 SER A O 1
ATOM 819 N N . ASN A 1 95 ? -31.956 28.753 26.726 1.00 40.34 95 ASN A N 1
ATOM 820 C CA . ASN A 1 95 ? -31.241 29.656 25.817 1.00 40.34 95 ASN A CA 1
ATOM 821 C C . ASN A 1 95 ? -30.379 29.089 24.667 1.00 40.34 95 ASN A C 1
ATOM 823 O O . ASN A 1 95 ? -29.182 28.862 24.805 1.00 40.34 95 ASN A O 1
ATOM 827 N N . GLY A 1 96 ? -30.951 29.130 23.457 1.00 50.94 96 GLY A N 1
ATOM 828 C CA . GLY A 1 96 ? -30.401 29.962 22.373 1.00 50.94 96 GLY A CA 1
ATOM 829 C C . GLY A 1 96 ? -28.957 29.713 21.923 1.00 50.94 96 GLY A C 1
ATOM 830 O O . GLY A 1 96 ? -28.261 30.662 21.575 1.00 50.94 96 GLY A O 1
ATOM 831 N N . SER A 1 97 ? -28.502 28.466 21.903 1.00 51.78 97 SER A N 1
ATOM 832 C CA . SER A 1 97 ? -27.211 28.066 21.344 1.00 51.78 97 SER A CA 1
ATOM 833 C C . SER A 1 97 ? -27.391 26.697 20.709 1.00 51.78 97 SER A C 1
ATOM 835 O O . SER A 1 97 ? -28.072 25.851 21.278 1.00 51.78 97 SER A O 1
ATOM 837 N N . SER A 1 98 ? -26.842 26.487 19.513 1.00 60.16 98 SER A N 1
ATOM 838 C CA . SER A 1 98 ? -26.935 25.234 18.758 1.00 60.16 98 SER A CA 1
ATOM 839 C C . SER A 1 98 ? -26.534 24.038 19.631 1.00 60.16 98 SER A C 1
ATOM 841 O O . SER A 1 98 ? -25.342 23.773 19.822 1.00 60.16 98 SER A O 1
ATOM 843 N N . GLU A 1 99 ? -27.519 23.347 20.198 1.00 66.19 99 GLU A N 1
ATOM 844 C CA . GLU A 1 99 ? -27.289 22.347 21.232 1.00 66.19 99 GLU A CA 1
ATOM 845 C C . GLU A 1 99 ? -26.702 21.092 20.578 1.00 66.19 99 GLU A C 1
ATOM 847 O O . GLU A 1 99 ? -27.351 20.390 19.794 1.00 66.19 99 GLU A O 1
ATOM 852 N N . LYS A 1 100 ? -25.414 20.847 20.840 1.00 78.25 100 LYS A N 1
ATOM 853 C CA . LYS A 1 100 ? -24.741 19.621 20.416 1.00 78.25 100 LYS A CA 1
ATOM 854 C C . LYS A 1 100 ? -25.051 18.541 21.442 1.00 78.25 100 LYS A C 1
ATOM 856 O O . LYS A 1 100 ? -24.563 18.592 22.566 1.00 78.25 100 LYS A O 1
ATOM 861 N N . VAL A 1 101 ? -25.831 17.549 21.037 1.00 79.81 101 VAL A N 1
ATOM 862 C CA . VAL A 1 101 ? -26.128 16.364 21.842 1.00 79.81 101 VAL A CA 1
ATOM 863 C C . VAL A 1 101 ? -25.124 15.273 21.498 1.00 79.81 101 VAL A C 1
ATOM 865 O O . VAL A 1 101 ? -24.944 14.930 20.327 1.00 79.81 101 VAL A O 1
ATOM 868 N N . TYR A 1 102 ? -24.471 14.710 22.512 1.00 84.25 102 TYR A N 1
ATOM 869 C CA . TYR A 1 102 ? -23.651 13.517 22.322 1.00 84.25 102 TYR A CA 1
ATOM 870 C C . TYR A 1 102 ? -24.545 12.282 22.220 1.00 84.25 102 TYR A C 1
ATOM 872 O O . TYR A 1 102 ? -25.321 11.990 23.130 1.00 84.25 102 TYR A O 1
ATOM 880 N N . VAL A 1 103 ? -24.428 11.547 21.118 1.00 87.50 103 VAL A N 1
ATOM 881 C CA . VAL A 1 103 ? -25.054 10.237 20.940 1.00 87.50 103 VAL A CA 1
ATOM 882 C C . VAL A 1 103 ? -24.038 9.182 21.346 1.00 87.50 103 VAL A C 1
ATOM 884 O O . VAL A 1 103 ? -23.006 9.030 20.695 1.00 87.50 103 VAL A O 1
ATOM 887 N N . GLN A 1 104 ? -24.324 8.452 22.424 1.00 88.81 104 GLN A N 1
ATOM 888 C CA . GLN A 1 104 ? -23.474 7.352 22.869 1.00 88.81 104 GLN A CA 1
ATOM 889 C C . GLN A 1 104 ? -23.448 6.229 21.820 1.00 88.81 104 GLN A C 1
ATOM 891 O O . GLN A 1 104 ? -24.476 5.883 21.236 1.00 88.81 104 GLN A O 1
ATOM 896 N N . GLY A 1 105 ? -22.261 5.662 21.588 1.00 94.06 105 GLY A N 1
ATOM 897 C CA . GLY A 1 105 ? -22.081 4.514 20.700 1.00 94.06 105 GLY A CA 1
ATOM 898 C C . GLY A 1 105 ? -22.814 3.267 21.199 1.00 94.06 105 GLY A C 1
ATOM 899 O O . GLY A 1 105 ? -23.090 3.129 22.393 1.00 94.06 105 GLY A O 1
ATOM 900 N N . TYR A 1 106 ? -23.128 2.351 20.287 1.00 90.62 106 TYR A N 1
ATOM 901 C CA . TYR A 1 106 ? -23.868 1.128 20.598 1.00 90.62 106 TYR A CA 1
ATOM 902 C C . TYR A 1 106 ? -23.337 -0.075 19.818 1.00 90.62 106 TYR A C 1
ATOM 904 O O . TYR A 1 106 ? -22.621 0.058 18.825 1.00 90.62 106 TYR A O 1
ATOM 912 N N . ARG A 1 107 ? -23.700 -1.278 20.275 1.00 92.94 107 ARG A N 1
ATOM 913 C CA . ARG A 1 107 ? -23.344 -2.533 19.609 1.00 92.94 107 ARG A CA 1
ATOM 914 C C . ARG A 1 107 ? -24.514 -3.046 18.777 1.00 92.94 107 ARG A C 1
ATOM 916 O O . ARG A 1 107 ? -25.610 -3.239 19.301 1.00 92.94 107 ARG A O 1
ATOM 923 N N . CYS A 1 108 ? -24.275 -3.267 17.491 1.00 90.25 108 CYS A N 1
ATOM 924 C CA . CYS A 1 108 ? -25.252 -3.823 16.564 1.00 90.25 108 CYS A CA 1
ATOM 925 C C . CYS A 1 108 ? -25.476 -5.326 16.813 1.00 90.25 108 CYS A C 1
ATOM 927 O O . CYS A 1 108 ? -24.659 -6.005 17.442 1.00 90.25 108 CYS A O 1
ATOM 929 N N . LYS A 1 109 ? -26.595 -5.861 16.302 1.00 88.31 109 LYS A N 1
ATOM 930 C CA . LYS A 1 109 ? -26.964 -7.286 16.449 1.00 88.31 109 LYS A CA 1
ATOM 931 C C . LYS A 1 109 ? -25.977 -8.244 15.769 1.00 88.31 109 LYS A C 1
ATOM 933 O O . LYS A 1 109 ? -25.843 -9.379 16.207 1.00 88.31 109 LYS A O 1
ATOM 938 N N . ASP A 1 110 ? -25.288 -7.781 14.730 1.00 91.00 110 ASP A N 1
ATOM 939 C CA . ASP A 1 110 ? -24.216 -8.485 14.011 1.00 91.00 110 ASP A CA 1
ATOM 940 C C . ASP A 1 110 ? -22.866 -8.463 14.764 1.00 91.00 110 ASP A C 1
ATOM 942 O O . ASP A 1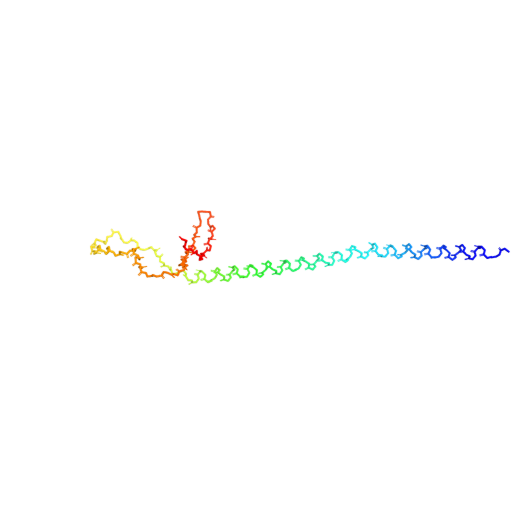 110 ? -21.891 -9.066 14.322 1.00 91.00 110 ASP A O 1
ATOM 946 N N . GLY A 1 111 ? -22.801 -7.784 15.915 1.00 87.06 111 GLY A N 1
ATOM 947 C CA . GLY A 1 111 ? -21.620 -7.689 16.768 1.00 87.06 111 GLY A CA 1
ATOM 948 C C . GLY A 1 111 ? -20.714 -6.491 16.482 1.00 87.06 111 GLY A C 1
ATOM 949 O O . GLY A 1 111 ? -19.790 -6.266 17.274 1.00 87.06 111 GLY A O 1
ATOM 950 N N . THR A 1 112 ? -20.992 -5.714 15.431 1.00 94.00 112 THR A N 1
ATOM 951 C CA . THR A 1 112 ? -20.249 -4.503 15.052 1.00 94.00 112 THR A CA 1
ATOM 952 C C . THR A 1 112 ? -20.450 -3.391 16.093 1.00 94.00 112 THR A C 1
ATOM 954 O O . THR A 1 112 ? -21.550 -3.214 16.619 1.00 94.00 112 THR A O 1
ATOM 957 N N . TRP A 1 113 ? -19.391 -2.643 16.425 1.00 93.62 113 TRP A N 1
ATOM 958 C CA . TRP A 1 113 ? -19.464 -1.479 17.320 1.00 93.62 113 TRP A CA 1
ATOM 959 C C . TRP A 1 113 ? -19.632 -0.195 16.506 1.00 93.62 113 TRP A C 1
ATOM 961 O O . TRP A 1 113 ? -18.839 0.068 15.604 1.00 93.62 113 TRP A O 1
ATOM 971 N N . VAL A 1 114 ? -20.654 0.594 16.835 1.00 90.75 114 VAL A N 1
ATOM 972 C CA . VAL A 1 114 ? -20.896 1.919 16.259 1.00 90.75 114 VAL A CA 1
ATOM 973 C C . VAL A 1 114 ? -20.381 2.959 17.242 1.00 90.75 114 VAL A C 1
ATOM 975 O O . VAL A 1 114 ? -20.850 3.029 18.379 1.00 90.75 114 VAL A O 1
ATOM 978 N N . GLU A 1 115 ? -19.410 3.762 16.813 1.00 91.81 115 GLU A N 1
ATOM 979 C CA . GLU A 1 115 ? -18.861 4.845 17.628 1.00 91.81 115 GLU A CA 1
ATOM 980 C C . GLU A 1 115 ? -19.907 5.936 17.886 1.00 91.81 115 GLU A C 1
ATOM 982 O O . GLU A 1 115 ? -20.749 6.245 17.039 1.00 91.81 115 GLU A O 1
ATOM 987 N N . GLY A 1 116 ? -19.859 6.514 19.087 1.00 91.06 116 GLY A N 1
ATOM 988 C CA . GLY A 1 116 ? -20.703 7.649 19.435 1.00 91.06 116 GLY A CA 1
ATOM 989 C C . GLY A 1 116 ? -20.281 8.906 18.680 1.00 91.06 116 GLY A C 1
ATOM 990 O O . GLY A 1 116 ? -19.104 9.090 18.375 1.00 91.06 116 GLY A O 1
ATOM 991 N N . TYR A 1 117 ? -21.230 9.792 18.400 1.00 89.94 117 TYR A N 1
ATOM 992 C CA . TYR A 1 117 ? -20.979 11.022 17.654 1.00 89.94 117 TYR A CA 1
ATOM 993 C C . TYR A 1 117 ? -21.777 12.192 18.224 1.00 89.94 117 TYR A C 1
ATOM 995 O O . TYR A 1 117 ? -22.826 12.025 18.843 1.00 89.94 117 TYR A O 1
ATOM 1003 N N . TRP A 1 118 ? -21.279 13.406 18.005 1.00 88.94 118 TRP A N 1
ATOM 1004 C CA . TRP A 1 118 ? -22.007 14.626 18.336 1.00 88.94 118 TRP A CA 1
ATOM 1005 C C . TRP A 1 118 ? -22.995 14.946 17.217 1.00 88.94 118 TRP A C 1
ATOM 1007 O O . TRP A 1 118 ? -22.596 15.046 16.056 1.00 88.94 118 TRP A O 1
ATOM 1017 N N . ARG A 1 119 ? -24.270 15.144 17.556 1.00 83.44 119 ARG A N 1
ATOM 1018 C CA . ARG A 1 119 ? -25.280 15.664 16.628 1.00 83.44 119 ARG A CA 1
ATOM 1019 C C . ARG A 1 119 ? -25.721 17.050 17.066 1.00 83.44 119 ARG A C 1
ATOM 1021 O O . ARG A 1 119 ? -25.937 17.287 18.250 1.00 83.44 119 ARG A O 1
ATOM 1028 N N . SER A 1 120 ? -25.876 17.957 16.114 1.00 79.12 120 SER A N 1
ATOM 1029 C CA . SER A 1 120 ? -26.556 19.223 16.376 1.00 79.12 120 SER A CA 1
ATOM 1030 C C . SER A 1 120 ? -28.061 18.970 16.321 1.00 79.12 120 SER A C 1
ATOM 1032 O O . SER A 1 120 ? -28.548 18.469 15.304 1.00 79.12 120 SER A O 1
ATOM 1034 N N . ASN A 1 121 ? -28.790 19.296 17.387 1.00 66.81 121 ASN A N 1
ATOM 1035 C CA . ASN A 1 121 ? -30.243 19.411 17.297 1.00 66.81 121 ASN A CA 1
ATOM 1036 C C . ASN A 1 121 ? -30.560 20.662 16.457 1.00 66.81 121 ASN A C 1
ATOM 1038 O O . ASN A 1 121 ? -29.991 21.728 16.699 1.00 66.81 121 ASN A O 1
ATOM 1042 N N . LYS A 1 122 ? -31.388 20.497 15.421 1.00 59.75 122 LYS A N 1
ATOM 1043 C CA . LYS A 1 122 ? -31.946 21.593 14.618 1.00 59.75 122 LYS A CA 1
ATOM 1044 C C . LYS A 1 122 ? -33.317 21.964 15.150 1.00 59.75 122 LYS A C 1
ATOM 1046 O O . LYS A 1 122 ? -34.034 21.020 15.549 1.00 59.75 122 LYS A O 1
#

Secondary structure (DSSP, 8-state):
--HHHHHHHHHHHHHHHHHHHHHHHHHHHHHHHHHHHHHHHHHHHHHHHHHHHHHHHHHHHHHHT---------S---------------------S--EEEE--EE-TTSPEEPPEEEE--

Foldseek 3Di:
DPPVVVVVVVVVVVVVVVVVVVVVVVVVVVVVVVVVVVVVVVVVVVVVVVVVVVVVVVVVVVVVPDDPDDDDPDVDDDDDDDDPPDDPPPPDDDDDDQDWDWACWDADPVRDTGHIDTDGDD

Sequence (122 aa):
MLNSLTQLHSIAKERLRLQEERLRYKQQLPEDKLKQEKQKEEHLKFERQKKERSKNEQKLQTENYRPQQQKQINPYSTNNNSWSTRNFWSNNSSNGSSEKVYVQGYRCKDGTWVEGYWRSNK

pLDDT: mean 72.31, std 17.99, range [36.75, 94.06]

Radius of gyration: 37.57 Å; chains: 1; bounding box: 76×48×105 Å